Protein AF-A0A420SI87-F1 (afdb_monomer)

pLDDT: mean 78.95, std 13.33, range [43.0, 94.5]

Sequence (63 aa):
MFVFFVVANILAGKVKSQTPKVEKQEKSKTPKGRALKRLKYTRRFVNVTLTGGKRKMNPNPGS

Solvent-accessible surface area (backbone atoms only — not comparable to full-atom values): 4415 Å² total; per-residue (Å²): 142,71,70,71,72,66,63,66,65,77,64,69,62,55,70,73,73,67,52,82,90,77,76,85,76,94,66,83,80,77,64,67,70,69,61,36,52,52,55,50,46,43,54,64,70,70,55,64,65,74,50,79,81,68,84,57,94,77,68,58,99,93,93

Radius of gyration: 22.57 Å; Cα contacts (8 Å, |Δi|>4): 12; chains: 1; bounding box: 49×24×53 Å

Organism: Gibberella intermedia (NCBI:txid948311)

InterPro domains:
  IPR006846 Small ribosomal subunit protein eS30 [PF04758] (12-61)

Mean predicted aligned error: 11.35 Å

Structure (mmCIF, N/CA/C/O backbone):
data_AF-A0A420SI87-F1
#
_entry.id   AF-A0A420SI87-F1
#
loop_
_atom_site.group_PDB
_atom_site.id
_atom_site.type_symbol
_atom_site.label_atom_id
_atom_site.label_alt_id
_atom_site.label_comp_id
_atom_site.label_asym_id
_atom_site.label_entity_id
_atom_site.label_seq_id
_atom_site.pdbx_PDB_ins_code
_atom_site.Cartn_x
_atom_site.Cartn_y
_atom_site.Cartn_z
_atom_site.occupancy
_atom_site.B_iso_or_equiv
_atom_site.auth_seq_id
_atom_site.auth_comp_id
_atom_site.auth_asym_id
_atom_site.auth_atom_id
_atom_site.pdbx_PDB_model_num
ATOM 1 N N . MET A 1 1 ? 35.551 -5.213 33.492 1.00 50.34 1 MET A N 1
ATOM 2 C CA . MET A 1 1 ? 34.302 -5.782 32.933 1.00 50.34 1 MET A CA 1
ATOM 3 C C . MET A 1 1 ? 33.062 -5.369 33.746 1.00 50.34 1 MET A C 1
ATOM 5 O O . MET A 1 1 ? 32.202 -6.188 34.001 1.00 50.34 1 MET A O 1
ATOM 9 N N . PHE A 1 2 ? 32.958 -4.103 34.170 1.00 43.00 2 PHE A N 1
ATOM 10 C CA . PHE A 1 2 ? 31.781 -3.574 34.896 1.00 43.00 2 PHE A CA 1
ATOM 11 C C . PHE A 1 2 ? 31.293 -2.227 34.320 1.00 43.00 2 PHE A C 1
ATOM 13 O O . PHE A 1 2 ? 30.157 -1.829 34.529 1.00 43.00 2 PHE A O 1
ATOM 20 N N . VAL A 1 3 ? 32.125 -1.560 33.507 1.00 55.91 3 VAL A N 1
ATOM 21 C CA . VAL A 1 3 ? 31.822 -0.268 32.862 1.00 55.91 3 VAL A CA 1
ATOM 22 C C . VAL A 1 3 ? 31.047 -0.434 31.540 1.00 55.91 3 VAL A C 1
ATOM 24 O O . VAL A 1 3 ? 30.316 0.459 31.131 1.00 55.91 3 VAL A O 1
ATOM 27 N N . PHE A 1 4 ? 31.131 -1.602 30.887 1.00 50.56 4 PHE A N 1
ATOM 28 C CA . PHE A 1 4 ? 30.480 -1.854 29.589 1.00 50.56 4 PHE A CA 1
ATOM 29 C C . PHE A 1 4 ? 28.952 -2.037 29.697 1.00 50.56 4 PHE A C 1
ATOM 31 O O . PHE A 1 4 ? 28.223 -1.751 28.752 1.00 50.56 4 PHE A O 1
ATOM 38 N N . PHE A 1 5 ? 28.448 -2.474 30.858 1.00 51.09 5 PHE A N 1
ATOM 39 C CA . PHE A 1 5 ? 27.021 -2.758 31.060 1.00 51.09 5 PHE A CA 1
ATOM 40 C C . PHE A 1 5 ? 26.190 -1.495 31.358 1.00 51.09 5 PHE A C 1
ATOM 42 O O . PHE A 1 5 ? 25.009 -1.431 31.027 1.00 51.09 5 PHE A O 1
ATOM 49 N N . VAL A 1 6 ? 26.811 -0.453 31.922 1.00 56.59 6 VAL A N 1
ATOM 50 C CA . VAL A 1 6 ? 26.134 0.817 32.246 1.00 56.59 6 VAL A CA 1
ATOM 51 C C . VAL A 1 6 ? 25.926 1.683 30.994 1.00 56.59 6 VAL A C 1
ATOM 53 O O . VAL A 1 6 ? 24.885 2.321 30.850 1.00 56.59 6 VAL A O 1
ATOM 56 N N . VAL A 1 7 ? 26.858 1.656 30.033 1.00 58.78 7 VAL A N 1
ATOM 57 C CA . VAL A 1 7 ? 26.787 2.483 28.809 1.00 58.78 7 VAL A CA 1
ATOM 58 C C . VAL A 1 7 ? 25.718 1.984 27.816 1.00 58.78 7 VAL A C 1
ATOM 60 O O . VAL A 1 7 ? 25.138 2.781 27.078 1.00 58.78 7 VAL A O 1
ATOM 63 N N . ALA A 1 8 ? 25.381 0.689 27.833 1.00 58.62 8 ALA A N 1
ATOM 64 C CA . ALA A 1 8 ? 24.434 0.074 26.89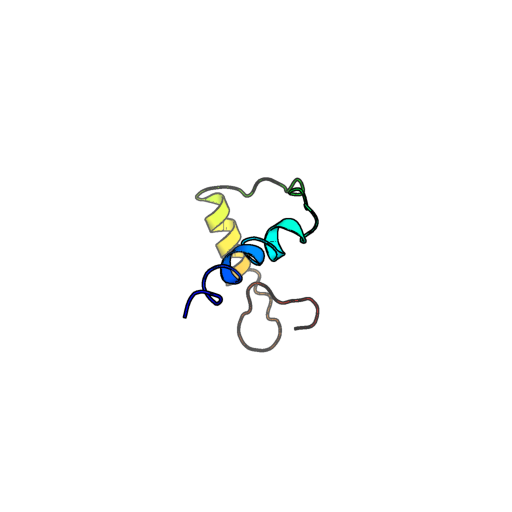3 1.00 58.62 8 ALA A CA 1
ATOM 65 C C . ALA A 1 8 ? 22.960 0.506 27.076 1.00 58.62 8 ALA A C 1
ATOM 67 O O . ALA A 1 8 ? 22.151 0.306 26.171 1.00 58.62 8 ALA A O 1
ATOM 68 N N . ASN A 1 9 ? 22.598 1.132 28.202 1.00 60.94 9 ASN A N 1
ATOM 69 C CA . ASN A 1 9 ? 21.215 1.549 28.478 1.00 60.94 9 ASN A CA 1
ATOM 70 C C . ASN A 1 9 ? 20.822 2.910 27.866 1.00 60.94 9 ASN A C 1
ATOM 72 O O . ASN A 1 9 ? 19.636 3.204 27.748 1.00 60.94 9 ASN A O 1
ATOM 76 N N . ILE A 1 10 ? 21.780 3.741 27.439 1.00 63.09 10 ILE A N 1
ATOM 77 C CA . ILE A 1 10 ? 21.517 5.143 27.038 1.00 63.09 10 ILE A CA 1
ATOM 78 C C . ILE A 1 10 ? 21.026 5.259 25.577 1.00 63.09 10 ILE A C 1
ATOM 80 O O . ILE A 1 10 ? 20.413 6.251 25.186 1.00 63.09 10 ILE A O 1
ATOM 84 N N . LEU A 1 11 ? 21.250 4.235 24.748 1.00 70.56 11 LEU A N 1
ATOM 85 C CA . LEU A 1 11 ? 20.858 4.226 23.329 1.00 70.56 11 LEU A CA 1
ATOM 86 C C . LEU A 1 11 ? 19.513 3.537 23.062 1.00 70.56 11 LEU A C 1
ATOM 88 O O . LEU A 1 11 ? 19.041 3.521 21.920 1.00 70.56 11 LEU A O 1
ATOM 92 N N . ALA A 1 12 ? 18.875 2.985 24.093 1.00 77.25 12 ALA A N 1
ATOM 93 C CA . ALA A 1 12 ? 17.590 2.320 23.953 1.00 77.25 12 ALA A CA 1
ATOM 94 C C . ALA A 1 12 ? 16.510 3.332 23.521 1.00 77.25 12 ALA A C 1
ATOM 96 O O . ALA A 1 12 ? 16.222 4.304 24.209 1.00 77.25 12 ALA A O 1
ATOM 97 N N . GLY A 1 13 ? 15.914 3.124 22.344 1.00 82.12 13 GLY A N 1
ATOM 98 C CA . GLY A 1 13 ? 14.781 3.927 21.862 1.00 82.12 13 GLY A CA 1
ATOM 99 C C . GLY A 1 13 ? 15.117 5.258 21.176 1.00 82.12 13 GLY A C 1
ATOM 100 O O . GLY A 1 13 ? 14.195 5.893 20.661 1.00 82.12 13 GLY A O 1
ATOM 101 N N . LYS A 1 14 ? 16.400 5.644 21.072 1.00 85.44 14 LYS A N 1
ATOM 102 C CA . LYS A 1 14 ? 16.853 6.930 20.494 1.00 85.44 14 LYS A CA 1
ATOM 103 C C . LYS A 1 14 ? 16.245 7.247 19.118 1.00 85.44 14 LYS A C 1
ATOM 105 O O . LYS A 1 14 ? 15.828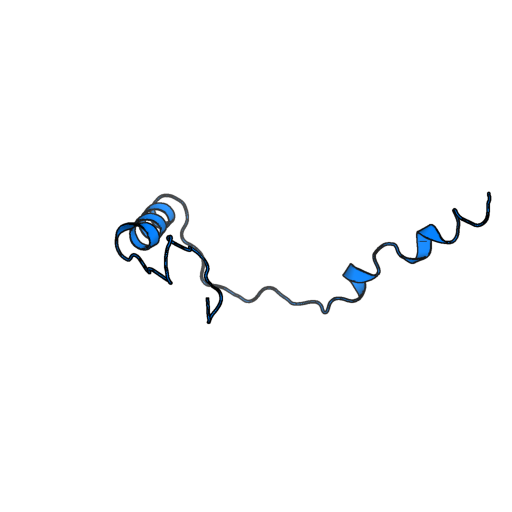 8.369 18.874 1.00 85.44 14 LYS A O 1
ATOM 110 N N . VAL A 1 15 ? 16.152 6.267 18.216 1.00 81.25 15 VAL A N 1
ATOM 111 C CA . VAL A 1 15 ? 15.649 6.499 16.845 1.00 81.25 15 VAL A CA 1
ATOM 112 C C . VAL A 1 15 ? 14.135 6.733 16.821 1.00 81.25 15 VAL A C 1
ATOM 114 O O . VAL A 1 15 ? 13.647 7.570 16.071 1.00 81.25 15 VAL A O 1
ATOM 117 N N . LYS A 1 16 ? 13.376 6.037 17.674 1.00 81.94 16 LYS A N 1
ATOM 118 C CA . LYS A 1 16 ? 11.909 6.134 17.700 1.00 81.94 16 LYS A CA 1
ATOM 119 C C . LYS A 1 16 ? 11.423 7.446 18.325 1.00 81.94 16 LYS A C 1
ATOM 121 O O . LYS A 1 16 ? 10.355 7.920 17.948 1.00 81.94 16 LYS A O 1
ATOM 126 N N . SER A 1 17 ? 12.179 8.023 19.262 1.00 81.56 17 SER A N 1
ATOM 127 C CA . SER A 1 17 ? 11.871 9.334 19.851 1.00 81.56 17 SER A CA 1
ATOM 128 C C . SER A 1 17 ? 12.301 10.508 18.966 1.00 81.56 17 SER A C 1
ATOM 130 O O . SER A 1 17 ? 11.722 11.582 19.079 1.00 81.56 17 SER A O 1
ATOM 132 N N . GLN A 1 18 ? 13.281 10.311 18.076 1.00 89.12 18 GLN A N 1
ATOM 133 C CA . GLN A 1 18 ? 13.768 11.343 17.153 1.00 89.12 18 GLN A CA 1
ATOM 134 C C . GLN A 1 18 ? 12.913 11.507 15.889 1.00 89.12 18 GLN A C 1
ATOM 136 O O . GLN A 1 18 ? 12.903 12.587 15.303 1.00 89.12 18 GLN A O 1
ATOM 141 N N . THR A 1 19 ? 12.206 10.467 15.434 1.00 88.12 19 THR A N 1
ATOM 142 C CA . THR A 1 19 ? 11.356 10.585 14.238 1.00 88.12 19 THR A CA 1
ATOM 143 C C . THR A 1 19 ? 10.165 11.514 14.494 1.00 88.12 19 THR A C 1
ATOM 145 O O . THR A 1 19 ? 9.461 11.304 15.487 1.00 88.12 19 THR A O 1
ATOM 148 N N . PRO A 1 20 ? 9.868 12.480 13.600 1.00 89.06 20 PRO A N 1
ATOM 149 C CA . PRO A 1 20 ? 8.686 13.321 13.741 1.00 89.06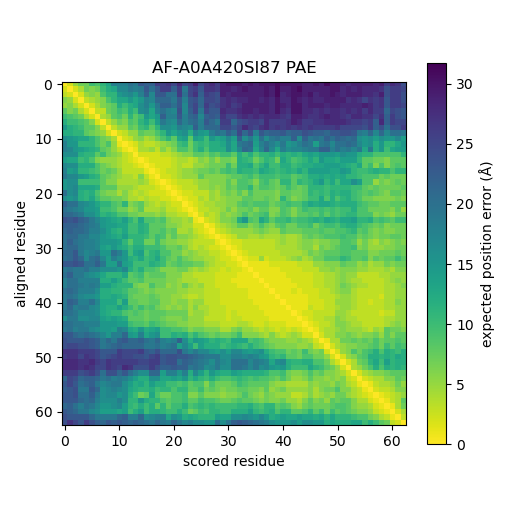 20 PRO A CA 1
ATOM 150 C C . PRO A 1 20 ? 7.423 12.457 13.710 1.00 89.06 20 PRO A C 1
ATOM 152 O O . PRO A 1 20 ? 7.301 11.518 12.914 1.00 89.06 20 PRO A O 1
ATOM 155 N N . LYS A 1 21 ? 6.464 12.760 14.588 1.00 89.88 21 LYS A N 1
ATOM 156 C CA . LYS A 1 21 ? 5.199 12.032 14.637 1.00 89.88 21 LYS A CA 1
ATOM 157 C C . LYS A 1 21 ? 4.348 12.418 13.428 1.00 89.88 21 LYS A C 1
ATOM 159 O O . LYS A 1 21 ? 3.771 13.495 13.393 1.00 89.88 21 LYS A O 1
ATOM 164 N N . VAL A 1 22 ? 4.253 11.521 12.450 1.00 90.75 22 VAL A N 1
ATOM 165 C CA . VAL A 1 22 ? 3.352 11.687 11.302 1.00 90.75 22 VAL A CA 1
ATOM 166 C C . VAL A 1 22 ? 2.049 10.946 11.585 1.00 90.75 22 VAL A C 1
ATOM 168 O O . VAL A 1 22 ? 2.044 9.727 11.798 1.00 90.75 22 VAL A O 1
ATOM 171 N N . GLU A 1 23 ? 0.941 11.680 11.621 1.00 88.25 23 GLU A N 1
ATOM 172 C CA . GLU A 1 23 ? -0.393 11.096 11.734 1.00 88.25 23 GLU A CA 1
ATOM 173 C C . GLU A 1 23 ? -0.812 10.416 10.429 1.00 88.25 23 GLU A C 1
ATOM 175 O O . GLU A 1 23 ? -0.342 10.731 9.332 1.00 88.25 23 GLU A O 1
ATOM 180 N N . LYS A 1 24 ? -1.690 9.419 10.542 1.00 88.50 24 LYS A N 1
ATOM 181 C CA . LYS A 1 24 ? -2.177 8.707 9.363 1.00 88.50 24 LYS A CA 1
ATOM 182 C C . LYS A 1 24 ? -3.131 9.622 8.610 1.00 88.50 24 LYS A C 1
ATOM 184 O O . LYS A 1 24 ? -4.169 9.989 9.137 1.00 88.50 24 LYS A O 1
ATOM 189 N N . GLN A 1 25 ? -2.800 9.909 7.358 1.00 89.19 25 GLN A N 1
AT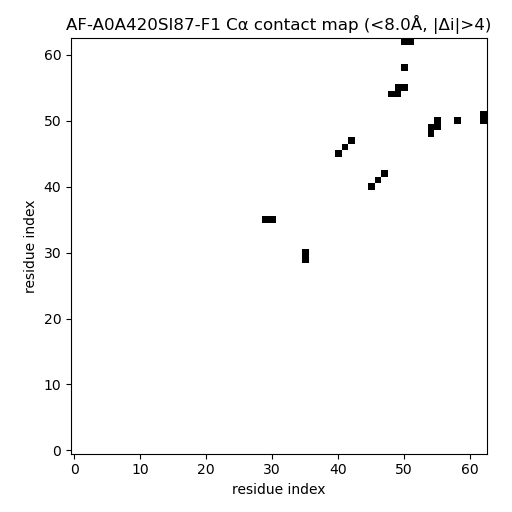OM 190 C CA . GLN A 1 25 ? -3.715 10.595 6.453 1.00 89.19 25 GLN A CA 1
ATOM 191 C C . GLN A 1 25 ? -5.001 9.782 6.271 1.00 89.19 25 GLN A C 1
ATOM 193 O O . GLN A 1 25 ? -4.953 8.551 6.133 1.00 89.19 25 GLN A O 1
ATOM 198 N N . GLU A 1 26 ? -6.133 10.479 6.214 1.00 84.31 26 GLU A N 1
ATOM 199 C CA . GLU A 1 26 ? -7.412 9.880 5.858 1.00 84.31 26 GLU A CA 1
ATOM 200 C C . GLU A 1 26 ? -7.369 9.414 4.400 1.00 84.31 26 GLU A C 1
ATOM 202 O O . GLU A 1 26 ? -7.127 10.182 3.471 1.00 84.31 26 GLU A O 1
ATOM 207 N N . LYS A 1 27 ? -7.550 8.107 4.195 1.00 87.38 27 LYS A N 1
ATOM 208 C CA . LYS A 1 27 ? -7.556 7.473 2.872 1.00 87.38 27 LYS A CA 1
ATOM 209 C C . LYS A 1 27 ? -8.910 6.836 2.638 1.00 87.38 27 LYS A C 1
ATOM 211 O O . LYS A 1 27 ? -9.513 6.283 3.561 1.00 87.38 27 LYS A O 1
ATOM 216 N N . SER A 1 28 ? -9.359 6.855 1.386 1.00 87.06 28 SER A N 1
ATOM 217 C CA . SER A 1 28 ? -10.599 6.188 1.004 1.00 87.06 28 SER A CA 1
ATOM 218 C C . SER A 1 28 ? -10.565 4.708 1.395 1.00 87.06 28 SER A C 1
ATOM 220 O O . SER A 1 28 ? -9.538 4.020 1.319 1.00 87.06 28 SER A O 1
ATOM 222 N N . LYS A 1 29 ? -11.709 4.211 1.877 1.00 86.56 29 LYS A N 1
ATOM 223 C CA . LYS A 1 29 ? -11.814 2.844 2.389 1.00 86.56 29 LYS A CA 1
ATOM 224 C C . LYS A 1 29 ? -11.536 1.860 1.258 1.00 86.56 29 LYS A C 1
ATOM 226 O O . LYS A 1 29 ? -12.220 1.840 0.238 1.00 86.56 29 LYS A O 1
ATOM 231 N N . THR A 1 30 ? -10.547 0.995 1.463 1.00 87.25 30 THR A N 1
ATOM 232 C CA . THR A 1 30 ? -10.312 -0.118 0.542 1.00 87.25 30 THR A CA 1
ATOM 233 C C . THR A 1 30 ? -11.471 -1.111 0.642 1.00 87.25 30 THR A C 1
ATOM 235 O O . THR A 1 30 ? -11.779 -1.556 1.756 1.00 87.25 30 THR A O 1
ATOM 238 N N . PRO A 1 31 ? -12.102 -1.495 -0.487 1.00 91.62 31 PRO A N 1
ATOM 239 C CA . PRO A 1 31 ? -13.174 -2.480 -0.461 1.00 91.62 31 PRO A CA 1
ATOM 240 C C . PRO A 1 31 ? -12.637 -3.813 0.072 1.00 91.62 31 PRO A C 1
ATOM 242 O O . PRO A 1 31 ? -11.459 -4.133 -0.108 1.00 91.62 31 PRO A O 1
ATOM 245 N N . LYS A 1 32 ? -13.486 -4.595 0.743 1.00 91.81 32 LYS A N 1
ATOM 246 C CA . LYS A 1 32 ? -13.108 -5.879 1.358 1.00 91.81 32 LYS A CA 1
ATOM 247 C C . LYS A 1 32 ? -13.664 -7.066 0.558 1.00 91.81 32 LYS A C 1
ATOM 249 O O . LYS A 1 32 ? -14.560 -6.916 -0.270 1.00 91.81 32 LYS A O 1
ATOM 254 N N . GLY A 1 33 ? -13.091 -8.255 0.764 1.00 94.12 33 GLY A N 1
ATOM 255 C CA . GLY A 1 33 ? -13.594 -9.513 0.197 1.00 94.12 33 GLY A CA 1
ATOM 256 C C . GLY A 1 33 ? -13.546 -9.598 -1.336 1.00 94.12 33 GLY A C 1
ATOM 257 O O . GLY A 1 33 ? -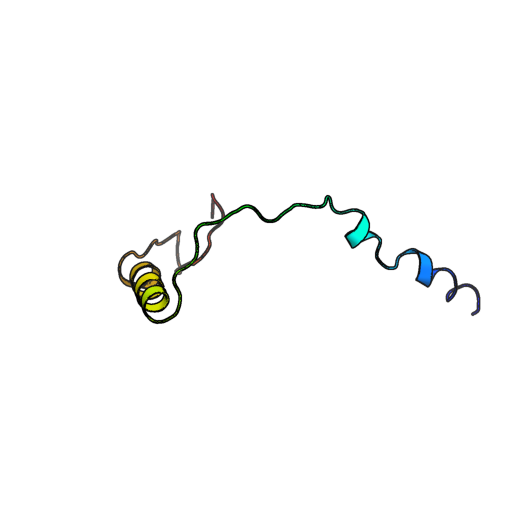12.503 -9.374 -1.960 1.00 94.12 33 GLY A O 1
ATOM 258 N N . ARG A 1 34 ? -14.682 -9.953 -1.953 1.00 94.19 34 ARG A N 1
ATOM 259 C CA . ARG A 1 34 ? -14.809 -10.192 -3.405 1.00 94.19 34 ARG A CA 1
ATOM 260 C C . ARG A 1 34 ? -14.472 -8.956 -4.238 1.00 94.19 34 ARG A C 1
ATOM 262 O O . ARG A 1 34 ? -13.792 -9.071 -5.256 1.00 94.19 34 ARG A O 1
ATOM 269 N N . ALA A 1 35 ? -14.891 -7.776 -3.787 1.00 91.62 35 ALA A N 1
ATOM 270 C CA . ALA A 1 35 ? -14.629 -6.523 -4.490 1.00 91.62 35 ALA A CA 1
ATOM 271 C C . ALA A 1 35 ? -13.122 -6.221 -4.579 1.00 91.62 35 ALA A C 1
ATOM 273 O O . ALA A 1 35 ? -12.632 -5.814 -5.633 1.00 91.62 35 ALA A O 1
ATOM 274 N N . LEU A 1 36 ? -12.357 -6.527 -3.523 1.00 93.88 36 LEU A N 1
ATOM 275 C CA . LEU A 1 36 ? -10.898 -6.399 -3.550 1.00 93.88 36 LEU A CA 1
ATOM 276 C C . LEU A 1 36 ? -10.253 -7.381 -4.532 1.00 93.88 36 LEU A C 1
ATOM 278 O O . LEU A 1 36 ? -9.307 -7.014 -5.227 1.00 93.88 36 LEU A O 1
ATOM 282 N N . LYS A 1 37 ? -10.752 -8.623 -4.600 1.00 94.50 37 LYS A N 1
ATOM 283 C CA . LYS A 1 37 ? -10.258 -9.623 -5.560 1.00 94.50 37 LYS A CA 1
ATOM 284 C C . LYS A 1 37 ? -10.504 -9.175 -7.004 1.00 94.50 37 LYS A C 1
ATOM 286 O O . LYS A 1 37 ? -9.572 -9.243 -7.801 1.00 94.50 37 LYS A O 1
ATOM 291 N N . ARG A 1 38 ? -11.691 -8.630 -7.312 1.00 94.12 38 ARG A N 1
ATOM 292 C CA . ARG A 1 38 ? -11.998 -8.043 -8.632 1.00 94.12 38 ARG A CA 1
ATOM 293 C C . ARG A 1 38 ? -11.000 -6.942 -8.988 1.00 94.12 38 ARG A C 1
ATOM 295 O O . ARG A 1 38 ? -10.389 -6.993 -10.045 1.00 94.12 38 ARG A O 1
ATOM 302 N N . LEU A 1 39 ? -10.788 -5.998 -8.075 1.00 91.81 39 LEU A N 1
ATOM 303 C CA . LEU A 1 39 ? -9.883 -4.867 -8.277 1.00 91.81 39 LEU A CA 1
ATOM 304 C C . LEU A 1 39 ? -8.410 -5.300 -8.411 1.00 91.81 39 LEU A C 1
ATOM 306 O O . LEU A 1 39 ? -7.671 -4.727 -9.206 1.00 91.81 39 LEU A O 1
ATOM 310 N N . LYS A 1 40 ? -7.964 -6.334 -7.685 1.00 91.19 40 LYS A N 1
ATOM 311 C CA . LYS A 1 40 ? -6.619 -6.911 -7.865 1.00 91.19 40 LYS A CA 1
ATOM 312 C C . LYS A 1 40 ? -6.473 -7.613 -9.215 1.00 91.19 40 LYS A C 1
ATOM 314 O O . LYS A 1 40 ? -5.424 -7.480 -9.833 1.00 91.19 40 LYS A O 1
ATOM 319 N N . TYR A 1 41 ? -7.491 -8.351 -9.658 1.00 93.25 41 TYR A N 1
ATOM 320 C CA . TYR A 1 41 ? -7.473 -9.038 -10.949 1.00 93.25 41 TYR A CA 1
ATOM 321 C C . TYR A 1 41 ? -7.397 -8.039 -12.106 1.00 93.25 41 TYR A C 1
ATOM 323 O O . TYR A 1 41 ? -6.489 -8.130 -12.931 1.00 93.25 41 TYR A O 1
ATOM 331 N N . THR A 1 42 ? -8.274 -7.031 -12.109 1.00 91.19 42 THR A N 1
ATOM 332 C CA . THR A 1 42 ? -8.278 -6.008 -13.160 1.00 91.19 42 THR A CA 1
ATOM 333 C C . THR A 1 42 ? -6.957 -5.242 -13.206 1.00 91.19 42 THR A C 1
ATOM 335 O O . THR A 1 42 ? -6.406 -5.079 -14.288 1.00 91.19 42 THR A O 1
ATO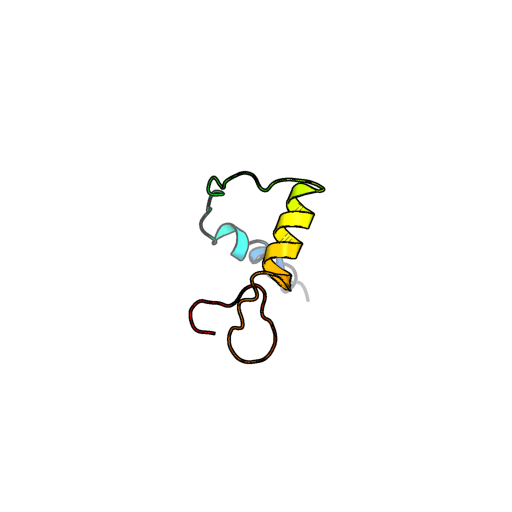M 338 N N . ARG A 1 43 ? -6.378 -4.863 -12.054 1.00 89.25 43 ARG A N 1
ATOM 339 C CA . ARG A 1 43 ? -5.068 -4.180 -11.992 1.00 89.25 43 ARG A CA 1
ATOM 340 C C . ARG A 1 43 ? -3.871 -5.045 -12.402 1.00 89.25 43 ARG A C 1
ATOM 342 O O . ARG A 1 43 ? -2.853 -4.495 -12.791 1.00 89.25 43 ARG A O 1
ATOM 349 N N . ARG A 1 44 ? -3.934 -6.373 -12.246 1.00 87.31 44 ARG A N 1
ATOM 350 C CA . ARG A 1 44 ? -2.781 -7.263 -12.498 1.00 87.31 44 ARG A CA 1
ATOM 351 C C . ARG A 1 44 ? -2.773 -7.880 -13.888 1.00 87.31 44 ARG A C 1
ATOM 353 O O . ARG A 1 44 ? -1.693 -8.141 -14.408 1.00 87.31 44 ARG A O 1
ATOM 360 N N . PHE A 1 45 ? -3.950 -8.160 -14.442 1.00 83.62 45 PHE A N 1
ATOM 361 C CA . PHE A 1 45 ? -4.075 -8.973 -15.651 1.00 83.62 45 PHE A CA 1
ATOM 362 C C . PHE A 1 45 ? -4.781 -8.258 -16.798 1.00 83.62 45 PHE A C 1
ATOM 364 O O . PHE A 1 45 ? -4.417 -8.497 -17.941 1.00 83.62 45 PHE A O 1
ATOM 371 N N . VAL A 1 46 ? -5.750 -7.383 -16.509 1.00 86.12 46 VAL A N 1
ATOM 372 C CA . VAL A 1 46 ? -6.499 -6.667 -17.556 1.00 86.12 46 VAL A CA 1
ATOM 373 C C . VAL A 1 46 ? -5.779 -5.370 -17.930 1.00 86.12 46 VAL A C 1
ATOM 375 O O . VAL A 1 46 ? -5.412 -5.174 -19.080 1.00 86.12 46 VAL A O 1
ATOM 378 N N . ASN A 1 47 ? -5.483 -4.524 -16.941 1.00 83.75 47 ASN A N 1
ATOM 379 C CA . ASN A 1 47 ? -4.831 -3.228 -17.138 1.00 83.75 47 ASN A CA 1
ATOM 380 C C . ASN A 1 47 ? -3.346 -3.327 -16.764 1.00 83.75 47 ASN A C 1
ATOM 382 O O . ASN A 1 47 ? -2.923 -2.825 -15.723 1.00 83.75 47 ASN A O 1
ATOM 386 N N . VAL A 1 48 ? -2.562 -4.045 -17.570 1.00 75.31 48 VAL A N 1
ATOM 387 C CA . VAL A 1 48 ? -1.146 -4.312 -17.273 1.00 75.31 48 VAL A CA 1
ATOM 388 C C . VAL A 1 48 ? -0.296 -3.069 -17.551 1.00 75.31 48 VAL A C 1
ATOM 390 O O . VAL A 1 48 ? -0.084 -2.699 -18.700 1.00 75.31 48 VAL A O 1
ATOM 393 N N . THR A 1 49 ? 0.257 -2.458 -16.503 1.00 70.62 49 THR A N 1
ATOM 394 C CA . THR A 1 49 ? 1.277 -1.406 -16.624 1.00 70.62 49 THR A CA 1
ATOM 395 C C . THR A 1 49 ? 2.669 -2.043 -16.674 1.00 70.62 49 THR A C 1
ATOM 397 O O . THR A 1 49 ? 3.173 -2.523 -15.655 1.00 70.62 49 THR A O 1
ATOM 400 N N . LEU A 1 50 ? 3.287 -2.096 -17.857 1.00 69.50 50 LEU A N 1
ATOM 401 C CA . LEU A 1 50 ? 4.646 -2.617 -18.047 1.00 69.50 50 LEU A CA 1
ATOM 402 C C . LEU A 1 50 ? 5.667 -1.486 -17.879 1.00 69.50 50 LEU A C 1
ATOM 404 O O . LEU A 1 50 ? 5.992 -0.779 -18.825 1.00 69.50 50 LEU A O 1
ATOM 408 N N . THR A 1 51 ? 6.186 -1.311 -16.668 1.00 64.94 51 THR A N 1
ATOM 409 C CA . THR A 1 51 ? 7.340 -0.437 -16.418 1.00 64.94 51 THR A CA 1
ATOM 410 C C . THR A 1 51 ? 8.620 -1.230 -16.669 1.00 64.94 51 THR A C 1
ATOM 412 O O . THR A 1 51 ? 9.049 -1.966 -15.781 1.00 64.94 51 THR A O 1
ATOM 415 N N . GLY A 1 52 ? 9.155 -1.143 -17.893 1.00 64.56 52 GLY A N 1
ATOM 416 C CA . GLY A 1 52 ? 10.489 -1.616 -18.301 1.00 64.56 52 GLY A CA 1
ATOM 417 C C . GLY A 1 52 ? 10.903 -3.012 -17.809 1.00 64.56 52 GLY A C 1
ATOM 418 O O . GLY A 1 52 ? 11.407 -3.174 -16.699 1.00 64.56 52 GLY A O 1
ATOM 419 N N . GLY A 1 53 ? 10.763 -4.032 -18.661 1.00 72.19 53 GLY A N 1
ATOM 420 C CA . GLY A 1 53 ? 11.160 -5.411 -18.348 1.00 72.19 53 GLY A CA 1
ATOM 421 C C . GLY A 1 53 ? 10.051 -6.224 -17.663 1.00 72.19 53 GLY A C 1
ATOM 422 O O . GLY A 1 53 ? 8.930 -6.303 -18.163 1.00 72.19 53 GLY A O 1
ATOM 423 N N . LYS A 1 54 ? 10.358 -6.895 -16.542 1.00 73.75 54 LYS A N 1
ATOM 424 C CA . LYS A 1 54 ? 9.400 -7.755 -15.809 1.00 73.75 54 LYS A CA 1
ATOM 425 C C . LYS A 1 54 ? 8.327 -6.915 -15.090 1.00 73.75 54 LYS A C 1
ATOM 427 O O . LYS A 1 54 ? 8.587 -5.796 -14.667 1.00 73.75 54 LYS A O 1
ATOM 432 N N . ARG A 1 55 ? 7.123 -7.476 -14.888 1.00 72.62 55 ARG A N 1
ATOM 433 C CA . ARG A 1 55 ? 5.995 -6.798 -14.207 1.00 72.62 55 ARG A CA 1
ATOM 434 C C . ARG A 1 55 ? 6.380 -6.337 -12.787 1.00 72.62 55 ARG A C 1
ATOM 436 O O . ARG A 1 55 ? 6.592 -7.180 -11.915 1.00 72.62 55 ARG A O 1
ATOM 443 N N . LYS A 1 56 ? 6.393 -5.021 -12.536 1.00 78.75 56 LYS A N 1
ATOM 444 C CA . LYS A 1 56 ? 6.560 -4.410 -11.200 1.00 78.75 56 LYS A CA 1
ATOM 445 C C . LYS A 1 56 ? 5.207 -3.921 -10.667 1.00 78.75 56 LYS A C 1
ATOM 447 O O . LYS A 1 56 ? 4.407 -3.374 -11.413 1.00 78.75 56 LYS A O 1
ATOM 452 N N . MET A 1 57 ? 4.934 -4.128 -9.376 1.00 77.94 57 MET A N 1
ATOM 453 C CA . MET A 1 57 ? 3.620 -3.834 -8.767 1.00 77.94 57 MET A CA 1
ATOM 454 C C . MET A 1 57 ? 3.578 -2.526 -7.957 1.00 77.94 57 MET A C 1
ATOM 456 O O . MET A 1 57 ? 2.501 -2.105 -7.546 1.00 77.94 57 MET A O 1
ATOM 460 N N . ASN A 1 58 ? 4.735 -1.902 -7.720 1.00 82.62 58 ASN A N 1
ATOM 461 C CA . ASN A 1 58 ? 4.870 -0.612 -7.040 1.00 82.62 58 ASN A CA 1
ATOM 462 C C . ASN A 1 58 ? 6.194 0.073 -7.449 1.00 82.62 58 ASN A C 1
ATOM 464 O O . ASN A 1 58 ? 7.135 0.087 -6.653 1.00 82.62 58 ASN A O 1
ATOM 468 N N . PRO A 1 59 ? 6.328 0.524 -8.709 1.00 82.50 59 PRO A N 1
ATOM 469 C CA . PRO A 1 59 ? 7.514 1.250 -9.153 1.00 82.50 59 PRO A CA 1
ATOM 470 C C . PRO A 1 59 ? 7.571 2.637 -8.499 1.00 82.50 59 PRO A C 1
ATOM 472 O O . PRO A 1 59 ? 6.540 3.286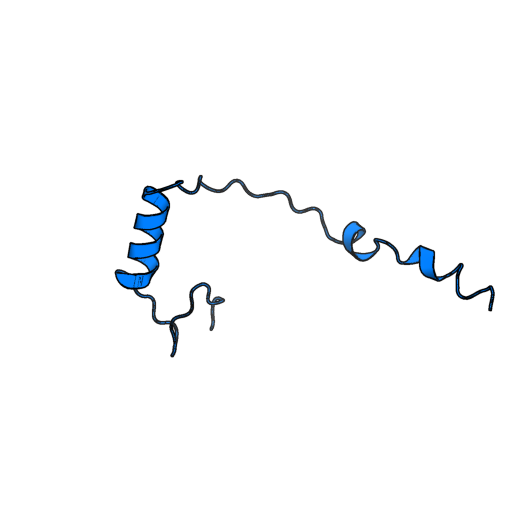 -8.313 1.00 82.50 59 PRO A O 1
ATOM 475 N N . ASN A 1 60 ? 8.777 3.090 -8.155 1.00 84.88 60 ASN A N 1
ATOM 476 C CA . ASN A 1 60 ? 8.997 4.478 -7.750 1.00 84.88 60 ASN A CA 1
ATOM 477 C C . ASN A 1 60 ? 8.868 5.371 -9.003 1.00 84.88 60 ASN A C 1
ATOM 479 O O . ASN A 1 60 ? 9.168 4.887 -10.102 1.00 84.88 60 ASN A O 1
ATOM 483 N N . PRO A 1 61 ? 8.443 6.644 -8.898 1.00 75.25 61 PRO A N 1
ATOM 484 C CA . PRO A 1 61 ? 8.452 7.532 -10.055 1.00 75.25 61 PRO A CA 1
ATOM 485 C C . PRO A 1 61 ? 9.899 7.669 -10.559 1.00 75.25 61 PRO A C 1
ATOM 487 O O . PRO A 1 61 ? 10.753 8.195 -9.850 1.00 75.25 61 PRO A O 1
ATOM 490 N N . GLY A 1 62 ? 10.178 7.117 -11.747 1.00 71.69 62 GLY A N 1
ATOM 491 C CA . GLY A 1 62 ? 11.512 7.080 -12.366 1.00 71.69 62 GLY A CA 1
ATOM 492 C C . GLY A 1 62 ? 12.197 5.703 -12.464 1.00 71.69 62 GLY A C 1
ATOM 493 O O . GLY A 1 62 ? 13.390 5.666 -12.748 1.00 71.69 62 GLY A O 1
ATOM 494 N N . SER A 1 63 ? 11.493 4.582 -12.232 1.00 59.09 63 SER A N 1
ATOM 495 C CA . SER A 1 63 ? 12.049 3.206 -12.303 1.00 59.09 63 SER A CA 1
ATOM 496 C C . SER A 1 63 ? 11.240 2.213 -13.136 1.00 59.09 63 SER A C 1
ATOM 498 O O . SER A 1 63 ? 10.030 2.459 -13.323 1.00 59.09 63 SER A O 1
#

Nearest PDB structures (foldseek):
  6sv4-assembly1_gb  TM=8.897E-01  e=2.271E-04  Saccharomyces cerevisiae
  5jus-assembly1_BC  TM=8.994E-01  e=2.447E-04  Saccharomyces cerevisiae
  7osm-assembly1_eS30  TM=8.394E-01  e=1.009E-03  Saccharomyces cerevisiae
  3jan-assembly1_Se  TM=7.360E-01  e=1.097E-02  Oryctolagus cuniculus
  6zj3-assembly1_Se  TM=8.143E-01  e=2.313E-02  Euglena gracilis

Secondary structure (DSSP, 8-state):
--SHHHHTTTTTTHHHHHS--PPPPP-PPPP-THHHHHH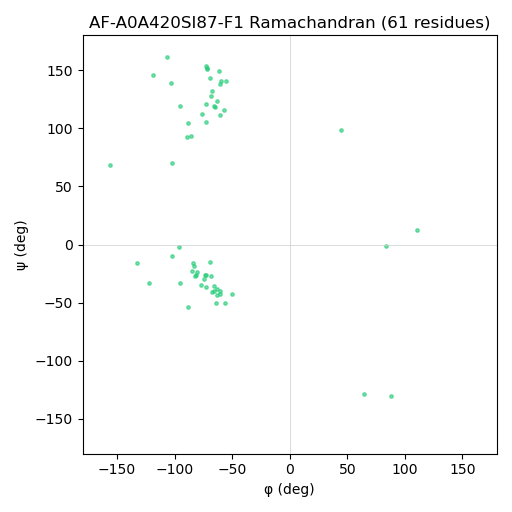HHIIIIIS----SSS--SS--TT-

Foldseek 3Di:
DPVVVVVVVPCPCVVVVPDDDDDDDDDDDDDDDPVNVVVVCCDPP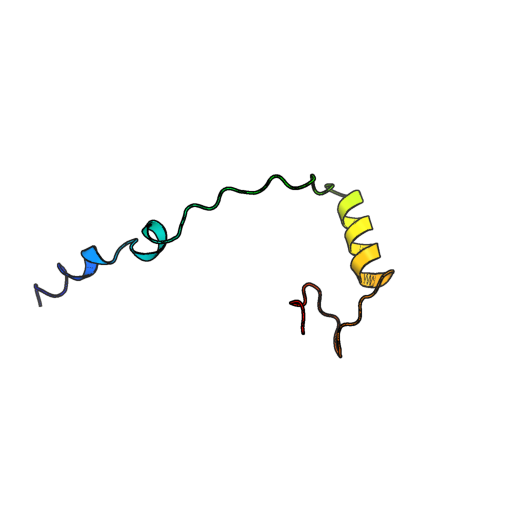VVQDDDDDDGDDDDDVPD

=== Feature glossary ===
Legend for the data blocks above and below:

— What the protein is —

The amino-acid sequence is the protein's primary structure: the linear order of residues from the N-terminus to the C-terminus, written in one-letter code. Everything else here — the 3D coordinates, the secondary structure, the domain annotations — is ultimately a consequence of this string.

Functional annotations link the protein to curated databases. InterPro entries identify conserved domains and families by matching the sequence against member-database signatures (Pfam, PROSITE, CDD, …). Gene Ontology (GO) terms describe molecular function, biological process, and cellular component in a controlled vocabulary. CATH places the structure in a hierarchical fold classification (Class/Architecture/Topology/Homologous-superfamily). The organism is the source species.

— Where its atoms are —

Atomic coordinates in PDBx/mmCIF format — the same representation the Protein Data Bank distributes. Each line of the _atom_site loop places one backbone atom in Cartesian space (units: ångströms, origin: arbitrary).

The six renders are orthographic views along the three Cartesian axes in both directions. Representation (cartoon, sticks, or surface) and color scheme (sequence-rainbow or by-chain) vary across proteins so the training set covers all the common visualization conventions.

— Local backbone conformation —

Eight-state secondary structure (DSSP): H is the canonical α-helix, G the tighter 3₁₀-helix, I the wider π-helix; E/B are β-structure, T and S are turns and bends, and '-' is everything else. DSSP derives these from the pattern of main-chain N–H···O=C hydrogen bonds, not from the sequence.

Three-state secondary structure (P-SEA) collapses the eight DSSP classes into helix (a), strand (b), and coil (c). P-SEA assigns these from Cα geometry alone — distances and angles — without requiring backbone oxygens, so it works on any Cα trace.

φ (phi) and ψ (psi) are the two rotatable backbone dihedrals per residue: φ is the C(i-1)–N–Cα–C torsion, ψ is the N–Cα–C–N(i+1) torsion, both in degrees on (−180°, 180°]. α-helical residues cluster near (−60°, −45°); β-strand residues near (−120°, +130°). A Ramachandran plot is simply a scatter of (φ, ψ) for every residue.

— Global shape and packing —

The geometric summary reports three shape descriptors. Rg (radius of gyration) measures how spread out the Cα atoms are about their centre of mass; compact globular proteins have small Rg, elongated or unfolded ones large. Cα contacts (<8 Å, |i−j|>4) count long-range residue pairs in spatial proximity — high for tightly packed folds, near zero for rods or random coil. The bounding-box extents give the protein's footprint along x, y, z in Å.

SASA measures how much of the protein is reachable by solvent. It is computed by rolling a water-sized probe over the atomic surface and summing the exposed area (Å²). Per-residue SASA distinguishes core (buried, low SASA) from surface (exposed, high SASA) residues; total SASA is a whole-molecule size measure.

Plot images: a contact map (which residues are close in 3D, as an N×N binary image), a Ramachandran scatter (backbone torsion angles, revealing secondary-structure composition at a glance), and — for AlphaFold structures — a PAE heatmap (pairwise prediction confidence).

— Structural neighborhood —

A 3Di character summarizes, for each residue, the relative orientation of the Cα frame of its nearest spatial neighbor. Because it encodes fold topology rather than chemistry, 3Di alignments detect remote structural similarity that sequence alignment misses.

The Foldseek neighbor list gives the closest experimentally determined structures in the PDB, ranked by structural alignment. TM-score near 1 means near-identical fold; near 0.3 means only rough topology match. This is how one finds what a novel AlphaFold prediction most resembles in the solved-structure universe.

— Confidence and disorder —

For AlphaFold models, the B-factor field carries pLDDT — the model's own estimate of local accuracy on a 0–100 scale. Regions with pLDDT<50 should be treated as essentially unmodeled; they often correspond to intrinsically disordered segments.

Crystallographic B-factors measure how much each atom's electron density is smeared out, in Å². They rise in mobile loops and surface residues and fall in the buried interior. In AlphaFold models this column is repurposed to hold pLDDT instead.

Predicted Aligned Error (PAE) is an AlphaFold confidence matrix: entry (i, j) is the expected error in the position of residue j, in ångströms, when the prediction is superimposed on the true structure at residue i. Low PAE within a block of residues means that block is internally rigid and well-predicted; high PAE between two blocks means their relative placement is uncertain even if each block individually is confident.